Protein AF-A0A3L6L3E7-F1 (afdb_monomer_lite)

Organism: NCBI:txid630700

Radius of gyration: 14.94 Å; chains: 1; bounding box: 39×37×35 Å

Structure (mmCIF, N/CA/C/O backbone):
data_AF-A0A3L6L3E7-F1
#
_entry.id   AF-A0A3L6L3E7-F1
#
loop_
_atom_site.group_PDB
_atom_site.id
_atom_site.type_symbol
_atom_site.label_atom_id
_atom_site.label_alt_id
_atom_site.label_comp_id
_atom_site.label_asym_id
_atom_site.label_entity_id
_atom_site.label_seq_id
_atom_site.pdbx_PDB_ins_code
_atom_site.Cartn_x
_atom_site.Cartn_y
_atom_site.Cartn_z
_atom_site.occupancy
_atom_site.B_iso_or_equiv
_atom_site.auth_seq_id
_atom_site.auth_comp_id
_atom_site.auth_asym_id
_atom_site.auth_atom_id
_atom_site.pdbx_PDB_model_num
ATOM 1 N N . MET A 1 1 ? -4.351 13.666 -6.876 1.00 37.97 1 MET A N 1
ATOM 2 C CA . MET A 1 1 ? -5.778 13.417 -6.545 1.00 37.97 1 MET A CA 1
ATOM 3 C C . MET A 1 1 ? -5.888 12.013 -5.968 1.00 37.97 1 MET A C 1
ATOM 5 O O . MET A 1 1 ? -5.379 11.106 -6.608 1.00 37.97 1 MET A O 1
ATOM 9 N N . ALA A 1 2 ? -6.489 11.826 -4.787 1.00 40.88 2 ALA A N 1
ATOM 10 C CA . ALA A 1 2 ? -6.753 10.484 -4.263 1.00 40.88 2 ALA A CA 1
ATOM 11 C C . ALA A 1 2 ? -7.917 9.878 -5.060 1.00 40.88 2 ALA A C 1
ATOM 13 O O . ALA A 1 2 ? -9.040 10.377 -4.989 1.00 40.88 2 ALA A O 1
ATOM 14 N N . GLN A 1 3 ? -7.656 8.841 -5.855 1.00 52.56 3 GLN A N 1
ATOM 15 C CA . GLN A 1 3 ? -8.721 8.063 -6.488 1.00 52.56 3 GLN A CA 1
ATOM 16 C C . GLN A 1 3 ? -9.225 7.031 -5.477 1.00 52.56 3 GLN A C 1
ATOM 18 O O . GLN A 1 3 ? -8.874 5.857 -5.521 1.00 52.56 3 GLN A O 1
ATOM 23 N N . GLY A 1 4 ? -10.013 7.501 -4.512 1.00 45.66 4 GLY A N 1
ATOM 24 C CA . GLY A 1 4 ? -10.898 6.643 -3.738 1.00 45.66 4 GLY A CA 1
ATOM 25 C C . GLY A 1 4 ? -12.213 6.543 -4.482 1.00 45.66 4 GLY A C 1
ATOM 26 O O . GLY A 1 4 ? -13.027 7.461 -4.440 1.00 45.66 4 GLY A O 1
ATOM 27 N N . GLY A 1 5 ? -12.394 5.466 -5.227 1.00 52.28 5 GLY A N 1
ATOM 28 C CA . GLY A 1 5 ? -13.594 5.240 -6.011 1.00 52.28 5 GLY A CA 1
ATOM 29 C C . GLY A 1 5 ? -13.873 3.756 -6.055 1.00 52.28 5 GLY A C 1
ATOM 30 O O . GLY A 1 5 ? -12.945 2.952 -6.050 1.00 52.28 5 GLY A O 1
ATOM 31 N N . VAL A 1 6 ? -15.150 3.390 -6.062 1.00 57.38 6 VAL A N 1
ATOM 32 C CA . VAL A 1 6 ? -15.583 2.017 -6.319 1.00 57.38 6 VAL A CA 1
ATOM 33 C C . VAL A 1 6 ? -15.038 1.627 -7.692 1.00 57.38 6 VAL A C 1
ATOM 35 O O . VAL A 1 6 ? -15.587 2.019 -8.716 1.00 57.38 6 VAL A O 1
ATOM 38 N N . VAL A 1 7 ? -13.910 0.921 -7.712 1.00 74.44 7 VAL A N 1
ATOM 39 C CA . VAL A 1 7 ? -13.339 0.388 -8.945 1.00 74.44 7 VAL A CA 1
ATOM 40 C C . VAL A 1 7 ? -14.248 -0.744 -9.400 1.00 74.44 7 VAL A C 1
ATOM 42 O O . VAL A 1 7 ? -14.534 -1.668 -8.632 1.00 74.44 7 VAL A O 1
ATOM 45 N N . GLU A 1 8 ? -14.731 -0.671 -10.637 1.00 81.00 8 GLU A N 1
ATOM 46 C CA . GLU A 1 8 ? -15.452 -1.782 -11.245 1.00 81.00 8 GLU A CA 1
ATOM 47 C C . GLU A 1 8 ? -14.457 -2.905 -11.542 1.00 81.00 8 GLU A C 1
ATOM 49 O O . GLU A 1 8 ? -13.632 -2.821 -12.449 1.00 81.00 8 GLU A O 1
ATOM 54 N N . ILE A 1 9 ? -14.508 -3.951 -10.721 1.00 84.69 9 ILE A N 1
ATOM 55 C CA . ILE A 1 9 ? -13.669 -5.136 -10.880 1.00 84.69 9 ILE A CA 1
ATOM 56 C C . ILE A 1 9 ? -14.446 -6.134 -11.740 1.00 84.69 9 ILE A C 1
ATOM 58 O O . ILE A 1 9 ? -15.559 -6.506 -11.346 1.00 84.69 9 ILE A O 1
ATOM 62 N N . PRO A 1 10 ? -13.887 -6.599 -12.873 1.00 87.75 10 PRO A N 1
ATOM 63 C CA . PRO A 1 10 ? -14.527 -7.626 -13.681 1.00 87.75 10 PRO A CA 1
ATOM 64 C C . PRO A 1 10 ?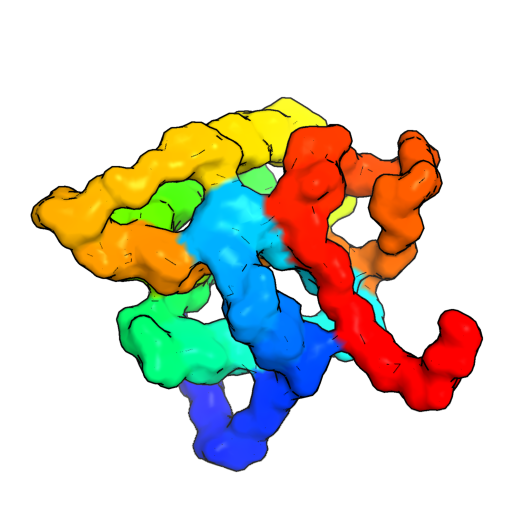 -14.851 -8.870 -12.832 1.00 87.75 10 PRO A C 1
ATOM 66 O O . PRO A 1 10 ? -14.010 -9.288 -12.026 1.00 87.75 10 PRO A O 1
ATOM 69 N N . PRO A 1 11 ? -16.041 -9.483 -12.974 1.00 84.12 11 PRO A N 1
ATOM 70 C CA . PRO A 1 11 ? -16.437 -10.631 -12.153 1.00 84.12 11 PRO A CA 1
ATOM 71 C C . PRO A 1 11 ? -15.464 -11.818 -12.237 1.00 84.12 11 PRO A C 1
ATOM 73 O O . PRO A 1 11 ? -15.267 -12.537 -11.258 1.00 84.12 11 PRO A O 1
ATOM 76 N N . ASP A 1 12 ? -14.838 -11.998 -13.396 1.00 90.50 12 ASP A N 1
ATOM 77 C CA . ASP A 1 12 ? -13.886 -13.053 -13.741 1.00 90.50 12 ASP A CA 1
ATOM 78 C C . ASP A 1 12 ? -12.417 -12.675 -13.483 1.00 90.50 12 ASP A C 1
ATOM 80 O O . ASP A 1 12 ? -11.524 -13.496 -13.690 1.00 90.50 12 ASP A O 1
ATOM 84 N N . PHE A 1 13 ? -12.143 -11.463 -12.990 1.00 92.38 13 PHE A N 1
ATOM 85 C CA . PHE A 1 13 ? -10.782 -11.023 -12.699 1.00 92.38 13 PHE A CA 1
ATOM 86 C C . PHE A 1 13 ? -10.140 -11.892 -11.611 1.00 92.38 13 PHE A C 1
ATOM 88 O O . PHE A 1 13 ? -10.672 -12.010 -10.506 1.00 92.38 13 PHE A O 1
ATOM 95 N N . VAL A 1 14 ? -8.969 -12.464 -11.876 1.00 93.88 14 VAL A N 1
ATOM 96 C CA . VAL A 1 14 ? -8.207 -13.247 -10.893 1.00 93.88 14 VAL A CA 1
ATOM 97 C C . VAL A 1 14 ? -7.052 -12.389 -10.367 1.00 93.88 14 VAL A C 1
ATOM 99 O O . VAL A 1 14 ? -6.230 -11.952 -11.174 1.00 93.88 14 VAL A O 1
ATOM 102 N N . PRO A 1 15 ? -6.962 -12.130 -9.046 1.00 94.25 15 PRO A N 1
ATOM 103 C CA . PRO A 1 15 ? -5.846 -11.382 -8.482 1.00 94.25 15 PRO A CA 1
ATOM 104 C C . PRO A 1 15 ? -4.504 -12.065 -8.741 1.00 94.25 15 PRO A C 1
ATOM 106 O O . PRO A 1 15 ? -4.405 -13.291 -8.774 1.00 94.25 15 PRO A O 1
ATOM 109 N N . LEU A 1 16 ? -3.451 -11.261 -8.852 1.00 95.50 16 LEU A N 1
ATOM 110 C CA . LEU A 1 16 ? -2.083 -11.750 -8.960 1.00 95.50 16 LEU A CA 1
ATOM 111 C C . LEU A 1 16 ? -1.712 -12.569 -7.710 1.00 95.50 16 LEU A C 1
ATOM 113 O O . LEU A 1 16 ? -1.784 -12.072 -6.585 1.00 95.50 16 LEU A O 1
ATOM 117 N N . GLU A 1 17 ? -1.261 -13.809 -7.910 1.00 95.44 17 GLU A N 1
ATOM 118 C CA . GLU A 1 17 ? -0.978 -14.764 -6.824 1.00 95.44 17 GLU A CA 1
ATOM 119 C C . GLU A 1 17 ? 0.026 -14.214 -5.799 1.00 95.44 17 GLU A C 1
ATOM 121 O O . GLU A 1 17 ? -0.161 -14.324 -4.585 1.00 95.44 17 GLU A O 1
ATOM 126 N N . HIS A 1 18 ? 1.092 -13.570 -6.280 1.00 94.88 18 HIS A N 1
ATOM 127 C CA . HIS A 1 18 ? 2.098 -12.985 -5.404 1.00 94.88 18 HIS A CA 1
ATOM 128 C C . HIS A 1 18 ? 1.512 -11.849 -4.559 1.00 94.88 18 HIS A C 1
ATOM 130 O O . HIS A 1 18 ? 1.797 -11.793 -3.367 1.00 94.88 18 HIS A O 1
ATOM 136 N N . VAL A 1 19 ? 0.626 -11.016 -5.115 1.00 96.75 19 VAL A N 1
ATOM 137 C CA . VAL A 1 19 ? -0.072 -9.962 -4.362 1.00 96.75 19 VAL A CA 1
ATOM 138 C C . VAL A 1 19 ? -0.939 -10.578 -3.263 1.00 96.75 19 VAL A C 1
ATOM 140 O O . VAL A 1 19 ? -0.845 -10.155 -2.112 1.00 96.75 19 VAL A O 1
ATOM 143 N N . GLN A 1 20 ? -1.709 -11.629 -3.569 1.00 95.50 20 GLN A N 1
ATOM 144 C CA . GLN A 1 20 ? -2.513 -12.345 -2.568 1.00 95.50 20 GLN A CA 1
ATOM 145 C C . GLN A 1 20 ? -1.650 -12.902 -1.431 1.00 95.50 20 GLN A C 1
ATOM 147 O O . GLN A 1 20 ? -1.962 -12.712 -0.253 1.00 95.50 20 GLN A O 1
ATOM 152 N N . ARG A 1 21 ? -0.533 -13.553 -1.773 1.00 94.94 21 ARG A N 1
ATOM 153 C CA . ARG A 1 21 ? 0.426 -14.077 -0.794 1.00 94.94 21 ARG A CA 1
ATOM 154 C C . ARG A 1 21 ? 0.999 -12.963 0.081 1.00 94.94 21 ARG A C 1
ATOM 156 O O . ARG A 1 21 ? 1.097 -13.138 1.292 1.00 94.94 21 ARG A O 1
ATOM 163 N N . GLY A 1 22 ? 1.357 -11.829 -0.520 1.00 94.94 22 GLY A N 1
ATOM 164 C CA . GLY A 1 22 ? 1.834 -10.651 0.199 1.00 94.94 22 GLY A CA 1
ATOM 165 C C . GLY A 1 22 ? 0.815 -10.152 1.218 1.00 94.94 22 GLY A C 1
ATOM 166 O O . GLY A 1 22 ? 1.128 -10.041 2.398 1.00 94.94 22 GLY A O 1
ATOM 167 N N . MET A 1 23 ? -0.431 -9.938 0.790 1.00 95.69 23 MET A N 1
ATOM 168 C CA . MET A 1 23 ? -1.488 -9.420 1.667 1.00 95.69 23 MET A CA 1
ATOM 169 C C . MET A 1 23 ? -1.836 -10.378 2.813 1.00 95.69 23 MET A C 1
ATOM 171 O O . MET A 1 23 ? -2.103 -9.924 3.925 1.00 95.69 23 MET A O 1
ATOM 175 N N . LYS A 1 24 ? -1.783 -11.694 2.567 1.00 94.06 24 LYS A N 1
ATOM 176 C CA . LYS A 1 24 ? -2.021 -12.729 3.585 1.00 94.06 24 LYS A CA 1
ATOM 177 C C . LYS A 1 24 ? -0.946 -12.755 4.677 1.00 94.06 24 LYS A C 1
ATOM 179 O O . LYS A 1 24 ? -1.258 -13.078 5.818 1.00 94.06 24 LYS A O 1
ATOM 184 N N . ASN A 1 25 ? 0.301 -12.448 4.323 1.00 92.62 25 ASN A N 1
ATOM 185 C CA . ASN A 1 25 ? 1.442 -12.511 5.240 1.00 92.62 25 ASN A CA 1
ATOM 186 C C . ASN A 1 25 ? 1.753 -11.171 5.923 1.00 92.62 25 ASN A C 1
ATOM 188 O O . ASN A 1 25 ? 2.514 -11.153 6.887 1.00 92.62 25 ASN A O 1
ATOM 192 N N . ALA A 1 26 ? 1.199 -10.064 5.429 1.00 93.44 26 ALA A N 1
ATOM 193 C CA . ALA A 1 26 ? 1.373 -8.745 6.022 1.00 93.44 26 ALA A CA 1
ATOM 194 C C . ALA A 1 26 ? 0.389 -8.494 7.169 1.00 93.44 26 ALA A C 1
ATOM 196 O O . ALA A 1 26 ? -0.773 -8.905 7.108 1.00 93.44 26 ALA A O 1
ATOM 197 N N . ASP A 1 27 ? 0.845 -7.746 8.172 1.00 92.19 27 ASP A N 1
ATOM 198 C CA . ASP A 1 27 ? 0.012 -7.150 9.213 1.00 92.19 27 ASP A CA 1
ATOM 199 C C . ASP A 1 27 ? -0.074 -5.618 9.046 1.00 92.19 27 ASP A C 1
ATOM 201 O O . ASP A 1 27 ? 0.467 -5.045 8.099 1.00 92.19 27 ASP A O 1
ATOM 205 N N . CYS A 1 28 ? -0.771 -4.931 9.954 1.00 91.88 28 CYS A N 1
ATOM 206 C CA . CYS A 1 28 ? -0.963 -3.479 9.879 1.00 91.88 28 CYS A CA 1
ATOM 207 C C . CYS A 1 28 ? 0.303 -2.638 10.123 1.00 91.88 28 CYS A C 1
ATOM 209 O O . CYS A 1 28 ? 0.295 -1.433 9.881 1.00 91.88 28 CYS A O 1
ATOM 211 N N . ARG A 1 29 ? 1.389 -3.244 10.603 1.00 92.94 29 ARG A N 1
ATOM 212 C CA . ARG A 1 29 ? 2.685 -2.601 10.852 1.00 92.94 29 ARG A CA 1
ATOM 213 C C . ARG A 1 29 ? 3.767 -3.063 9.891 1.00 92.94 29 ARG A C 1
ATOM 215 O O . ARG A 1 29 ? 4.850 -2.491 9.931 1.00 92.94 29 ARG A O 1
ATOM 222 N N . THR A 1 30 ? 3.495 -4.063 9.060 1.00 93.50 30 THR A N 1
ATOM 223 C CA . THR A 1 30 ? 4.405 -4.584 8.042 1.00 93.50 30 THR A CA 1
ATOM 224 C C . THR A 1 30 ? 3.998 -4.046 6.673 1.00 93.50 30 THR A C 1
ATOM 226 O O . THR A 1 30 ? 3.067 -4.582 6.064 1.00 93.50 30 THR A O 1
ATOM 229 N N . PRO A 1 31 ? 4.665 -3.000 6.146 1.00 95.44 31 PRO A N 1
ATOM 230 C CA . PRO A 1 31 ? 4.399 -2.566 4.788 1.00 95.44 31 PRO A CA 1
ATOM 231 C C . PRO A 1 31 ? 4.747 -3.666 3.782 1.00 95.44 31 PRO A C 1
ATOM 233 O O . PRO A 1 31 ? 5.590 -4.534 4.023 1.00 95.44 31 PRO A O 1
ATOM 236 N N . VAL A 1 32 ? 4.110 -3.614 2.622 1.00 96.56 32 VAL A N 1
ATOM 237 C CA . VAL A 1 32 ? 4.374 -4.543 1.524 1.00 96.56 32 VAL A CA 1
ATOM 238 C C . VAL A 1 32 ? 5.008 -3.794 0.373 1.00 96.56 32 VAL A C 1
ATOM 240 O O . VAL A 1 32 ? 4.494 -2.766 -0.049 1.00 96.56 32 VAL A O 1
ATOM 243 N N . ILE A 1 33 ? 6.116 -4.316 -0.142 1.00 95.31 33 ILE A N 1
ATOM 244 C CA . ILE A 1 33 ? 6.791 -3.792 -1.325 1.00 95.31 33 ILE A CA 1
ATOM 245 C C . ILE A 1 33 ? 6.469 -4.718 -2.498 1.00 95.31 33 ILE A C 1
ATOM 247 O O . ILE A 1 33 ? 6.790 -5.909 -2.478 1.00 95.31 33 ILE A O 1
ATOM 251 N N . LEU A 1 34 ? 5.817 -4.150 -3.506 1.00 95.31 34 LEU A N 1
ATOM 252 C CA . LEU A 1 34 ? 5.496 -4.769 -4.786 1.00 95.31 34 LEU A CA 1
ATOM 253 C C . LEU A 1 34 ? 6.331 -4.130 -5.897 1.00 95.31 34 LEU A C 1
ATOM 255 O O . LEU A 1 34 ? 6.856 -3.022 -5.753 1.00 95.31 34 LEU A O 1
ATOM 259 N N . PHE A 1 35 ? 6.430 -4.840 -7.015 1.00 93.06 35 PHE A N 1
ATOM 260 C CA . PHE A 1 35 ? 7.256 -4.448 -8.148 1.00 93.06 35 PHE A CA 1
ATOM 261 C C . PHE A 1 35 ? 6.401 -4.410 -9.412 1.00 93.06 35 PHE A C 1
ATOM 263 O O . PHE A 1 35 ? 5.816 -5.421 -9.788 1.00 93.06 35 PHE A O 1
ATOM 270 N N . GLY A 1 36 ? 6.331 -3.256 -10.073 1.00 90.69 36 GLY A N 1
ATOM 271 C CA . GLY A 1 36 ? 5.521 -3.055 -11.276 1.00 90.69 36 GLY A CA 1
ATOM 272 C C . GLY A 1 36 ? 5.933 -3.971 -12.430 1.00 90.69 36 GLY A C 1
ATOM 273 O O . GLY A 1 36 ? 5.079 -4.398 -13.203 1.00 90.69 36 GLY A O 1
ATOM 274 N N . GLU A 1 37 ? 7.213 -4.354 -12.507 1.00 91.75 37 GLU A N 1
ATOM 275 C CA . GLU A 1 37 ? 7.701 -5.369 -13.454 1.00 91.75 37 GLU A CA 1
ATOM 276 C C . GLU A 1 37 ? 7.049 -6.759 -13.288 1.00 91.75 37 GLU A C 1
ATOM 278 O O . GLU A 1 37 ? 7.011 -7.533 -14.245 1.00 91.75 37 GLU A O 1
ATOM 283 N N . ASP A 1 38 ? 6.492 -7.068 -12.110 1.00 91.81 38 ASP A N 1
ATOM 284 C CA . ASP A 1 38 ? 5.787 -8.324 -11.823 1.00 91.81 38 ASP A CA 1
ATOM 285 C C . ASP A 1 38 ? 4.273 -8.251 -12.143 1.00 91.81 38 ASP A C 1
ATOM 287 O O . ASP A 1 38 ? 3.577 -9.273 -12.082 1.00 91.81 38 ASP A O 1
ATOM 291 N N . GLY A 1 39 ? 3.777 -7.071 -12.540 1.00 92.19 39 GLY A N 1
ATOM 292 C CA . GLY A 1 39 ? 2.389 -6.778 -12.910 1.00 92.19 39 GLY A CA 1
ATOM 293 C C . GLY A 1 39 ? 1.793 -5.607 -12.121 1.00 92.19 39 GLY A C 1
ATOM 294 O O . GLY A 1 39 ? 2.221 -5.323 -11.005 1.00 92.19 39 GLY A O 1
ATOM 295 N N . ASP A 1 40 ? 0.777 -4.939 -12.682 1.00 92.31 40 ASP A N 1
ATOM 296 C CA . ASP A 1 40 ? 0.040 -3.878 -11.978 1.00 92.31 40 ASP A CA 1
ATOM 297 C C . ASP A 1 40 ? -0.778 -4.474 -10.812 1.00 92.31 40 ASP A C 1
ATOM 299 O O . ASP A 1 40 ? -1.694 -5.279 -11.042 1.00 92.31 40 ASP A O 1
ATOM 303 N N . PRO A 1 41 ? -0.480 -4.106 -9.550 1.00 94.50 41 PRO A N 1
ATOM 304 C CA . PRO A 1 41 ? -1.147 -4.692 -8.402 1.00 94.50 41 PRO A CA 1
ATOM 305 C C . PRO A 1 41 ? -2.516 -4.072 -8.105 1.00 94.50 41 PRO A C 1
ATOM 307 O O . PRO A 1 41 ? -3.249 -4.645 -7.298 1.00 94.50 41 PRO A O 1
ATOM 310 N N . TYR A 1 42 ? -2.890 -2.935 -8.704 1.00 94.44 42 TYR A N 1
ATOM 311 C CA . TYR A 1 42 ? -4.017 -2.125 -8.231 1.00 94.44 42 TYR A CA 1
ATOM 312 C C . TYR A 1 42 ? -5.350 -2.886 -8.217 1.00 94.44 42 TYR A C 1
ATOM 314 O O . TYR A 1 42 ? -5.974 -3.011 -7.164 1.00 94.44 42 TYR A O 1
ATOM 322 N N . LEU A 1 43 ? -5.751 -3.491 -9.342 1.00 93.75 43 LEU A N 1
ATOM 323 C CA . LEU A 1 43 ? -6.996 -4.271 -9.414 1.00 93.75 43 LEU A CA 1
ATOM 324 C C . LEU A 1 43 ? -6.986 -5.490 -8.479 1.00 93.75 43 LEU A C 1
ATOM 326 O O . LEU A 1 43 ? -8.014 -5.833 -7.892 1.00 93.75 43 LEU A O 1
ATOM 330 N N . SER A 1 44 ? -5.819 -6.118 -8.297 1.00 95.75 44 SER A N 1
ATOM 331 C CA . SER A 1 44 ? -5.645 -7.223 -7.345 1.00 95.75 44 SER A CA 1
ATOM 332 C C . SER A 1 44 ? -5.889 -6.755 -5.917 1.00 95.75 44 SER A C 1
ATOM 334 O O . SER A 1 44 ? -6.666 -7.378 -5.198 1.00 95.75 44 SER A O 1
ATOM 336 N N . LEU A 1 45 ? -5.285 -5.634 -5.525 1.00 96.44 45 LEU A N 1
ATOM 337 C CA . LEU A 1 45 ? -5.462 -5.039 -4.204 1.00 96.44 45 LEU A CA 1
ATOM 338 C C . LEU A 1 45 ? -6.916 -4.627 -3.972 1.00 96.44 45 LEU A C 1
ATOM 340 O O . LEU A 1 45 ? -7.465 -4.966 -2.930 1.00 96.44 45 LEU A O 1
ATOM 344 N N . CYS A 1 46 ? -7.571 -3.981 -4.941 1.00 95.31 46 CYS A N 1
ATOM 345 C CA . CYS A 1 46 ? -8.984 -3.615 -4.827 1.00 95.31 46 CYS A CA 1
ATOM 346 C C . CYS A 1 46 ? -9.887 -4.840 -4.639 1.00 95.31 46 CYS A C 1
ATOM 348 O O . CYS A 1 46 ? -10.817 -4.794 -3.834 1.00 95.31 46 CYS A O 1
ATOM 350 N N . LYS A 1 47 ? -9.614 -5.945 -5.349 1.00 94.00 47 LYS A N 1
ATOM 351 C CA . LYS A 1 47 ? -10.394 -7.182 -5.205 1.00 94.00 47 LYS A CA 1
ATOM 352 C C . LYS A 1 47 ? -10.225 -7.782 -3.813 1.00 94.00 47 LYS A C 1
ATOM 354 O O . LYS A 1 47 ? -11.223 -8.062 -3.159 1.00 94.00 47 LYS A O 1
ATOM 359 N N . ILE A 1 48 ? -8.982 -7.922 -3.353 1.00 95.12 48 ILE A N 1
ATOM 360 C CA . ILE A 1 48 ? -8.680 -8.533 -2.052 1.00 95.12 48 ILE A CA 1
ATOM 361 C C . ILE A 1 48 ? -9.194 -7.649 -0.905 1.00 95.12 48 ILE A C 1
ATOM 363 O O . ILE A 1 48 ? -9.823 -8.154 0.018 1.00 95.12 48 ILE A O 1
ATOM 367 N N . ALA A 1 49 ? -8.990 -6.330 -0.972 1.00 94.50 49 ALA A N 1
ATOM 368 C CA . ALA A 1 49 ? -9.475 -5.399 0.047 1.00 94.50 49 ALA A CA 1
ATOM 369 C C . ALA A 1 49 ? -11.003 -5.466 0.187 1.00 94.50 49 ALA A C 1
ATOM 371 O O . ALA A 1 49 ? -11.524 -5.490 1.301 1.00 94.50 49 ALA A O 1
ATOM 372 N N . ARG A 1 50 ? -11.733 -5.586 -0.930 1.00 92.44 50 ARG A N 1
ATOM 373 C CA . ARG A 1 50 ? -13.194 -5.727 -0.916 1.00 92.44 50 ARG A CA 1
ATOM 374 C C . ARG A 1 50 ? -13.658 -7.012 -0.227 1.00 92.44 50 ARG A C 1
ATOM 376 O O . ARG A 1 50 ? -14.695 -6.996 0.429 1.00 92.44 50 ARG A O 1
ATOM 383 N N . GLU A 1 51 ? -12.906 -8.105 -0.340 1.00 91.38 51 GLU A N 1
ATOM 384 C CA . GLU A 1 51 ? -13.194 -9.362 0.372 1.00 91.38 51 GLU A CA 1
ATOM 385 C C . GLU A 1 51 ? -13.061 -9.208 1.900 1.00 91.38 51 GLU A C 1
ATOM 387 O O . GLU A 1 51 ? -13.687 -9.959 2.647 1.00 91.38 51 GLU A O 1
ATOM 392 N N . THR A 1 52 ? -12.311 -8.203 2.370 1.00 89.06 52 THR A N 1
ATOM 393 C CA . THR A 1 52 ? -12.172 -7.837 3.790 1.00 89.06 52 THR A CA 1
ATOM 394 C C . THR A 1 52 ? -12.949 -6.573 4.179 1.00 89.06 52 THR A C 1
ATOM 396 O O . THR A 1 52 ? -12.676 -5.990 5.230 1.00 89.06 52 THR A O 1
ATOM 399 N N . ASP A 1 53 ? -13.906 -6.144 3.348 1.00 90.69 53 ASP A N 1
ATOM 400 C CA . ASP A 1 53 ? -14.714 -4.924 3.526 1.00 90.69 53 ASP A CA 1
ATOM 401 C C . ASP A 1 53 ? -13.881 -3.623 3.621 1.00 90.69 53 ASP A C 1
ATOM 403 O O . ASP A 1 53 ? -14.271 -2.656 4.277 1.00 90.69 53 ASP A O 1
ATOM 407 N N . SER A 1 54 ? -12.680 -3.606 3.041 1.00 92.56 54 SER A N 1
ATOM 408 C CA . SER A 1 54 ? -11.737 -2.477 3.034 1.00 92.56 54 SER A CA 1
ATOM 409 C C . SER A 1 54 ? -11.705 -1.786 1.666 1.00 92.56 54 SER A C 1
ATOM 411 O O . SER A 1 54 ? -11.969 -2.404 0.631 1.00 92.56 54 SER A O 1
ATOM 413 N N . ALA A 1 55 ? -11.326 -0.508 1.643 1.00 93.38 55 ALA A N 1
ATOM 414 C CA . ALA A 1 55 ? -11.031 0.237 0.417 1.00 93.38 55 ALA A CA 1
ATOM 415 C C . ALA A 1 55 ? -9.519 0.332 0.147 1.00 93.38 55 ALA A C 1
ATOM 417 O O . ALA A 1 55 ? -8.709 0.094 1.039 1.00 93.38 55 ALA A O 1
ATOM 418 N N . VAL A 1 56 ? -9.132 0.712 -1.078 1.00 95.25 56 VAL A N 1
ATOM 419 C CA . VAL A 1 56 ? -7.735 1.015 -1.442 1.00 95.25 56 VAL A CA 1
ATOM 420 C C . VAL A 1 56 ? -7.626 2.476 -1.862 1.00 95.25 56 VAL A C 1
ATOM 422 O O . VAL A 1 56 ? -8.217 2.886 -2.860 1.00 95.25 56 VAL A O 1
ATOM 425 N N . TRP A 1 57 ? -6.83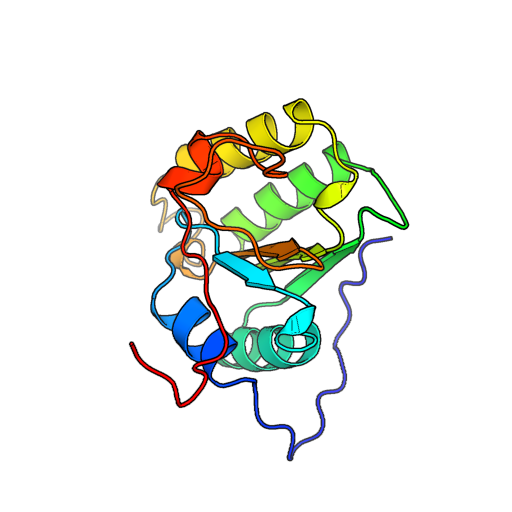4 3.249 -1.126 1.00 94.81 57 TRP A N 1
ATOM 426 C CA . TRP A 1 57 ? -6.487 4.625 -1.457 1.00 94.81 57 TRP A CA 1
ATOM 427 C C . TRP A 1 57 ? -5.228 4.648 -2.321 1.00 94.81 57 TRP A C 1
ATOM 429 O O . TRP A 1 57 ? -4.158 4.231 -1.879 1.00 94.81 57 TRP A O 1
ATOM 439 N N . TYR A 1 58 ? -5.370 5.117 -3.559 1.00 92.62 58 TYR A N 1
ATOM 440 C CA . TYR A 1 58 ? -4.292 5.171 -4.544 1.00 92.62 58 TYR A CA 1
ATOM 441 C C . TYR A 1 58 ? -3.587 6.530 -4.535 1.00 92.62 58 TYR A C 1
ATOM 443 O O . TYR A 1 58 ? -4.226 7.572 -4.721 1.00 92.62 58 TYR A O 1
ATOM 451 N N . PHE A 1 59 ? -2.265 6.498 -4.392 1.00 91.62 59 PHE A N 1
ATOM 452 C CA . PHE A 1 59 ? -1.377 7.645 -4.522 1.00 91.62 59 PHE A CA 1
ATOM 453 C C . PHE A 1 59 ? -0.294 7.344 -5.543 1.00 91.62 59 PHE A C 1
ATOM 455 O O . PHE A 1 59 ? 0.351 6.302 -5.495 1.00 91.62 59 PHE A O 1
ATOM 462 N N . ASP A 1 60 ? -0.064 8.289 -6.444 1.00 89.88 60 ASP A N 1
ATOM 463 C CA . ASP A 1 60 ? 0.973 8.186 -7.458 1.00 89.88 60 ASP A CA 1
ATOM 464 C C . ASP A 1 60 ? 1.924 9.371 -7.353 1.00 89.88 60 ASP A C 1
ATOM 466 O O . ASP A 1 60 ? 1.585 10.504 -7.711 1.00 89.88 60 ASP A O 1
ATOM 470 N N . PHE A 1 61 ? 3.135 9.084 -6.887 1.00 87.62 61 PHE A N 1
ATOM 471 C CA . PHE A 1 61 ? 4.162 10.089 -6.664 1.00 87.62 61 PHE A CA 1
ATOM 472 C C . PHE A 1 61 ? 4.878 10.563 -7.934 1.00 87.62 61 PHE A C 1
ATOM 474 O O . PHE A 1 61 ? 5.597 11.562 -7.873 1.00 87.62 61 PHE A O 1
ATOM 481 N N . ALA A 1 62 ? 4.640 9.941 -9.093 1.00 84.75 62 ALA A N 1
ATOM 482 C CA . ALA A 1 62 ? 5.024 10.532 -10.373 1.00 84.75 62 ALA A CA 1
ATOM 483 C C . ALA A 1 62 ? 4.099 11.699 -10.756 1.00 84.75 62 ALA A C 1
ATOM 485 O O . ALA A 1 62 ? 4.536 12.637 -11.420 1.00 84.75 62 ALA A O 1
ATOM 486 N N . THR A 1 63 ? 2.831 11.666 -10.327 1.00 80.25 63 THR A N 1
ATOM 487 C CA . THR A 1 63 ? 1.828 12.684 -10.697 1.00 80.25 63 THR A CA 1
ATOM 488 C C . THR A 1 63 ? 1.592 13.738 -9.619 1.00 80.25 63 THR A C 1
ATOM 490 O O . THR A 1 63 ? 1.295 14.890 -9.929 1.00 80.25 63 THR A O 1
ATOM 493 N N . THR A 1 64 ? 1.666 13.372 -8.338 1.00 75.62 64 THR A N 1
ATOM 494 C CA . THR A 1 64 ? 1.397 14.278 -7.215 1.00 75.62 64 THR A CA 1
ATOM 495 C C . THR A 1 64 ? 2.263 13.891 -6.019 1.00 75.62 64 THR A C 1
ATOM 497 O O . THR A 1 64 ? 2.024 12.866 -5.390 1.00 75.62 64 THR A O 1
ATOM 500 N N . GLN A 1 65 ? 3.235 14.732 -5.661 1.00 72.44 65 GLN A N 1
ATOM 501 C CA . GLN A 1 65 ? 4.131 14.518 -4.512 1.00 72.44 65 GLN A CA 1
ATOM 502 C C . GLN A 1 65 ? 3.592 15.148 -3.216 1.00 72.44 65 GLN A C 1
ATOM 504 O O . GLN A 1 65 ? 4.327 15.781 -2.462 1.00 72.44 65 GLN A O 1
ATOM 509 N N . ASP A 1 66 ? 2.291 15.007 -2.963 1.00 83.19 66 ASP A N 1
ATOM 510 C CA . ASP A 1 66 ? 1.660 15.542 -1.754 1.00 83.19 66 ASP A CA 1
ATOM 511 C C . ASP A 1 66 ? 1.787 14.541 -0.595 1.00 83.19 66 ASP A C 1
ATOM 513 O O . ASP A 1 66 ? 0.957 13.647 -0.387 1.00 83.19 66 ASP A O 1
ATOM 517 N N . VAL A 1 67 ? 2.902 14.666 0.123 1.00 85.62 67 VAL A N 1
ATOM 518 C CA . VAL A 1 67 ? 3.260 13.791 1.244 1.00 85.62 67 VAL A CA 1
ATOM 519 C C . VAL A 1 67 ? 2.316 13.994 2.426 1.00 85.62 67 VAL A C 1
ATOM 521 O O . VAL A 1 67 ? 1.908 13.009 3.035 1.00 85.62 67 VAL A O 1
ATOM 524 N N . GLU A 1 68 ? 1.931 15.234 2.734 1.00 88.62 68 GLU A N 1
ATOM 525 C CA . GLU A 1 68 ? 1.027 15.538 3.852 1.00 88.62 68 GLU A CA 1
ATOM 526 C C . GLU A 1 68 ? -0.347 14.906 3.633 1.00 88.62 68 GLU A C 1
ATOM 528 O O . GLU A 1 68 ? -0.890 14.251 4.524 1.00 88.62 68 GLU A O 1
ATOM 533 N N . HIS A 1 69 ? -0.875 15.016 2.415 1.00 90.31 69 HIS A N 1
ATOM 534 C CA . HIS A 1 69 ? -2.126 14.372 2.050 1.00 90.31 69 HIS A CA 1
ATOM 535 C C . HIS A 1 69 ? -2.027 12.844 2.130 1.00 90.31 69 HIS A C 1
ATOM 537 O O . HIS A 1 69 ? -2.928 12.194 2.658 1.00 90.31 69 HIS A O 1
ATOM 543 N N . THR A 1 70 ? -0.910 12.264 1.682 1.00 91.06 70 THR A N 1
ATOM 544 C CA . THR A 1 70 ? -0.669 10.815 1.788 1.00 91.06 70 THR A CA 1
ATOM 545 C C . THR A 1 70 ? -0.619 10.362 3.250 1.00 91.06 70 THR A C 1
ATOM 547 O O . THR A 1 70 ? -1.271 9.385 3.611 1.00 91.06 70 THR A O 1
ATOM 550 N N . LEU A 1 71 ? 0.091 11.094 4.115 1.00 92.50 71 LEU A N 1
ATOM 551 C CA . LEU A 1 71 ? 0.146 10.833 5.558 1.00 92.50 71 LEU A CA 1
ATOM 552 C C . LEU A 1 71 ? -1.242 10.909 6.205 1.00 92.50 71 LEU A C 1
ATOM 554 O O . LEU A 1 71 ? -1.586 10.036 6.999 1.00 92.50 71 LEU A O 1
ATOM 558 N N . GLY A 1 72 ? -2.064 11.888 5.818 1.00 94.19 72 GLY A N 1
ATOM 559 C CA . GLY A 1 72 ? -3.447 11.993 6.286 1.00 94.19 72 GLY A CA 1
ATOM 560 C C . GLY A 1 72 ? -4.288 10.760 5.936 1.00 94.19 72 GLY A C 1
ATOM 561 O O . GLY A 1 72 ? -5.039 10.260 6.772 1.00 94.19 72 GLY A O 1
ATOM 562 N N . TYR A 1 73 ? -4.126 10.202 4.733 1.00 93.81 73 TYR A N 1
ATOM 563 C CA . TYR A 1 73 ? -4.833 8.977 4.340 1.00 93.81 73 TYR A CA 1
ATOM 564 C C . TYR A 1 73 ? -4.263 7.707 4.964 1.00 93.81 73 TYR A C 1
ATOM 566 O O . TYR A 1 73 ? -5.018 6.768 5.204 1.00 93.81 73 TYR A O 1
ATOM 574 N N . ILE A 1 74 ? -2.969 7.673 5.282 1.00 95.00 74 ILE A N 1
ATOM 575 C CA . ILE A 1 74 ? -2.396 6.599 6.101 1.00 95.00 74 ILE A CA 1
ATOM 576 C C . ILE A 1 74 ? -3.009 6.639 7.500 1.00 95.00 74 ILE A C 1
ATOM 578 O O . ILE A 1 74 ? -3.422 5.598 8.006 1.00 95.00 74 ILE A O 1
ATOM 582 N N . GLU A 1 75 ? -3.149 7.819 8.105 1.00 94.44 75 GLU A N 1
ATOM 583 C CA . GLU A 1 75 ? -3.812 7.959 9.401 1.00 94.44 75 GLU A CA 1
ATOM 584 C C . GLU A 1 75 ? -5.277 7.496 9.335 1.00 94.44 75 GLU A C 1
ATOM 586 O O . GLU A 1 75 ? -5.685 6.641 10.127 1.00 94.44 75 GLU A O 1
ATOM 591 N N . ILE A 1 76 ? -6.053 7.984 8.359 1.00 94.06 76 ILE A N 1
ATOM 592 C CA . ILE A 1 76 ? -7.451 7.572 8.143 1.00 94.06 76 ILE A CA 1
ATOM 593 C C . ILE A 1 76 ? -7.544 6.057 7.929 1.00 94.06 76 ILE A C 1
ATOM 595 O O . ILE A 1 76 ? -8.322 5.382 8.609 1.00 94.06 76 ILE A O 1
ATOM 599 N N . GLY A 1 77 ? -6.720 5.507 7.035 1.00 94.44 77 GLY A N 1
ATOM 600 C CA . GLY A 1 77 ? -6.686 4.080 6.740 1.00 94.44 77 GLY A CA 1
ATOM 601 C C . GLY A 1 77 ? -6.331 3.253 7.971 1.00 94.44 77 GLY A C 1
ATOM 602 O O . GLY A 1 77 ? -7.001 2.265 8.259 1.00 94.44 77 GLY A O 1
ATOM 603 N N . SER A 1 78 ? -5.350 3.686 8.765 1.00 94.81 78 SER A N 1
ATOM 604 C CA . SER A 1 78 ? -4.942 2.995 9.995 1.00 94.81 78 SER A CA 1
ATOM 605 C C . SER A 1 78 ? -6.028 2.981 11.076 1.00 94.81 78 SER A C 1
ATOM 607 O O . SER A 1 78 ? -6.027 2.124 11.963 1.00 94.81 78 SER A O 1
ATOM 609 N N . ASN A 1 79 ? -6.970 3.922 11.015 1.00 93.88 79 ASN A N 1
ATOM 610 C CA . ASN A 1 79 ? -8.094 4.010 11.939 1.00 93.88 79 ASN A CA 1
ATOM 611 C C . ASN A 1 79 ? -9.299 3.187 11.461 1.00 93.88 79 ASN A C 1
ATOM 613 O O . ASN A 1 79 ? -9.986 2.582 12.287 1.00 93.88 79 ASN A O 1
ATOM 617 N N . ASN A 1 80 ? -9.522 3.120 10.146 1.00 93.12 80 ASN A N 1
ATOM 618 C CA . ASN A 1 80 ? -10.697 2.476 9.551 1.00 93.12 80 ASN A CA 1
ATOM 619 C C . ASN A 1 80 ? -10.433 1.067 8.996 1.00 93.12 80 ASN A C 1
ATOM 621 O O . ASN A 1 80 ? -11.383 0.339 8.723 1.00 93.12 80 ASN A O 1
ATOM 625 N N . GLY A 1 81 ? -9.169 0.656 8.875 1.00 93.62 81 GLY A N 1
ATOM 626 C CA . GLY A 1 81 ? -8.781 -0.624 8.277 1.00 93.62 81 GLY A CA 1
ATOM 627 C C . GLY A 1 81 ? -8.704 -0.613 6.748 1.00 93.62 81 GLY A C 1
ATOM 628 O O . GLY A 1 81 ? -8.705 -1.683 6.141 1.00 93.62 81 GLY A O 1
ATOM 629 N N . ASP A 1 82 ? -8.642 0.566 6.126 1.00 95.38 82 ASP A N 1
ATOM 630 C CA . ASP A 1 82 ? -8.470 0.703 4.675 1.00 95.38 82 ASP A CA 1
ATOM 631 C C . ASP A 1 82 ? -7.007 0.578 4.269 1.00 95.38 82 ASP A C 1
ATOM 633 O O . ASP A 1 82 ? -6.101 0.655 5.090 1.00 95.38 82 ASP A O 1
ATOM 637 N N . TRP A 1 83 ? -6.753 0.345 2.994 1.00 96.75 83 TRP A N 1
ATOM 638 C CA . TRP A 1 83 ? -5.414 0.126 2.472 1.00 96.75 83 TRP A CA 1
ATOM 639 C C . TRP A 1 83 ? -4.917 1.377 1.768 1.00 96.75 83 TRP A C 1
ATOM 641 O O . TRP A 1 83 ? -5.698 2.129 1.188 1.00 96.75 83 TRP A O 1
ATOM 651 N N . VAL A 1 84 ? -3.607 1.592 1.785 1.00 96.50 84 VAL A N 1
ATOM 652 C CA . VAL A 1 84 ? -2.965 2.695 1.068 1.00 96.50 84 VAL A CA 1
ATOM 653 C C . VAL A 1 84 ? -1.938 2.113 0.111 1.00 96.50 84 VAL A C 1
ATOM 655 O O . VAL A 1 84 ? -1.015 1.426 0.542 1.00 96.50 84 VAL A O 1
ATOM 658 N N . LEU A 1 85 ? -2.105 2.386 -1.182 1.00 96.06 85 LEU A N 1
ATOM 659 C CA . LEU A 1 85 ? -1.162 2.038 -2.238 1.00 96.06 85 LEU A CA 1
ATOM 660 C C . LEU A 1 85 ? -0.433 3.297 -2.698 1.00 96.06 85 LEU A C 1
ATOM 662 O O . LEU A 1 85 ? -1.064 4.258 -3.132 1.00 96.06 85 LEU A O 1
ATOM 666 N N . ILE A 1 86 ? 0.894 3.261 -2.645 1.00 94.31 86 ILE A N 1
ATOM 667 C CA . ILE A 1 86 ? 1.770 4.326 -3.125 1.00 94.31 86 ILE A CA 1
ATOM 668 C C . ILE A 1 86 ? 2.572 3.789 -4.311 1.00 94.31 86 ILE A C 1
ATOM 670 O O . ILE A 1 86 ? 3.393 2.887 -4.151 1.00 94.31 86 ILE A O 1
ATOM 674 N N . MET A 1 87 ? 2.337 4.347 -5.493 1.00 92.25 87 MET A N 1
ATOM 675 C CA . MET A 1 87 ? 3.055 4.047 -6.731 1.00 92.25 87 MET A CA 1
ATOM 676 C C . MET A 1 87 ? 4.219 5.015 -6.945 1.00 92.25 87 MET A C 1
ATOM 678 O O . MET A 1 87 ? 4.235 6.130 -6.414 1.00 92.25 87 MET A O 1
ATOM 682 N N . ASN A 1 88 ? 5.164 4.609 -7.796 1.00 85.88 88 ASN A N 1
ATOM 683 C CA . ASN A 1 88 ? 6.256 5.453 -8.287 1.00 85.88 88 ASN A CA 1
ATOM 684 C C . ASN A 1 88 ? 7.132 6.025 -7.162 1.00 85.88 88 ASN A C 1
ATOM 686 O O . ASN A 1 88 ? 7.566 7.176 -7.180 1.00 85.88 88 ASN A O 1
ATOM 690 N N . CYS A 1 89 ? 7.439 5.174 -6.179 1.00 84.38 89 CYS A N 1
ATOM 691 C CA . CYS A 1 89 ? 8.231 5.532 -5.002 1.00 84.38 89 CYS A CA 1
ATOM 692 C C . CYS A 1 89 ? 9.683 5.952 -5.310 1.00 84.38 89 CYS A C 1
ATOM 694 O O . CYS A 1 89 ? 10.334 6.534 -4.448 1.00 84.38 89 CYS A O 1
ATOM 696 N N . GLY A 1 90 ? 10.197 5.681 -6.516 1.00 74.38 90 GLY A N 1
ATOM 697 C CA . GLY A 1 90 ? 11.589 5.956 -6.895 1.00 74.38 90 GLY A CA 1
ATOM 698 C C . GLY A 1 90 ? 11.977 7.439 -6.923 1.00 74.38 90 GLY A C 1
ATOM 699 O O . GLY A 1 90 ? 13.143 7.766 -6.731 1.00 74.38 90 GLY A O 1
ATOM 700 N N . GLY A 1 91 ? 11.012 8.339 -7.137 1.00 69.44 91 GLY A N 1
ATOM 701 C CA . GLY A 1 91 ? 11.254 9.783 -7.251 1.00 69.44 91 GLY A CA 1
ATOM 702 C C . GLY A 1 91 ? 11.087 10.576 -5.954 1.00 69.44 91 GLY A C 1
ATOM 703 O O . GLY A 1 91 ? 11.106 11.806 -5.995 1.00 69.44 91 GLY A O 1
ATOM 704 N N . VAL A 1 92 ? 10.863 9.911 -4.817 1.00 77.69 92 VAL A N 1
ATOM 705 C CA . VAL A 1 92 ? 10.444 10.577 -3.576 1.00 77.69 92 VAL A CA 1
ATOM 706 C C . VAL A 1 92 ? 11.584 10.712 -2.583 1.00 77.69 92 VAL A C 1
ATOM 708 O O . VAL A 1 92 ? 12.373 9.797 -2.361 1.00 77.69 92 VAL A O 1
ATOM 711 N N . GLY A 1 93 ? 11.668 11.894 -1.971 1.00 78.94 93 GLY A N 1
ATOM 712 C CA . GLY A 1 93 ? 12.692 12.200 -0.984 1.00 78.94 93 GLY A CA 1
ATOM 713 C C . GLY A 1 93 ? 12.619 11.278 0.235 1.00 78.94 93 GLY A C 1
ATOM 714 O O . GLY A 1 93 ? 11.546 10.995 0.767 1.00 78.94 93 GLY A O 1
ATOM 715 N N . GLN A 1 94 ? 13.788 10.884 0.740 1.00 83.19 94 GLN A N 1
ATOM 716 C CA . GLN A 1 94 ? 13.935 10.002 1.906 1.00 83.19 94 GLN A CA 1
ATOM 717 C C . GLN A 1 94 ? 13.179 10.490 3.152 1.00 83.19 94 GLN A C 1
ATOM 719 O O . GLN A 1 94 ? 12.752 9.673 3.965 1.00 83.19 94 GLN A O 1
ATOM 724 N N . GLN A 1 95 ? 13.000 11.806 3.315 1.00 85.38 95 GLN A N 1
ATOM 725 C CA . GLN A 1 95 ? 12.281 12.369 4.460 1.00 85.38 95 GLN A CA 1
ATOM 726 C C . GLN A 1 95 ? 10.808 11.937 4.489 1.00 85.38 95 GLN A C 1
ATOM 728 O O . GLN A 1 95 ? 10.340 11.487 5.528 1.00 85.38 95 GLN A O 1
ATOM 733 N N . ALA A 1 96 ? 10.119 11.957 3.346 1.00 86.12 96 ALA A N 1
ATOM 734 C CA . ALA A 1 96 ? 8.718 11.548 3.261 1.00 86.12 96 ALA A CA 1
ATOM 735 C C . ALA A 1 96 ? 8.523 10.095 3.714 1.00 86.12 96 ALA A C 1
ATOM 737 O O . ALA A 1 96 ? 7.643 9.777 4.512 1.00 86.12 96 ALA A O 1
ATOM 738 N N . PHE A 1 97 ? 9.406 9.205 3.259 1.00 89.19 97 PHE A N 1
ATOM 739 C CA . PHE A 1 97 ? 9.368 7.806 3.662 1.00 89.19 97 PHE A CA 1
ATOM 740 C C . PHE A 1 97 ? 9.727 7.592 5.131 1.00 89.19 97 PHE A C 1
ATOM 742 O O . PHE A 1 97 ? 9.219 6.650 5.731 1.00 89.19 97 PHE A O 1
ATOM 749 N N . ARG A 1 98 ? 10.567 8.440 5.738 1.00 90.19 98 ARG A N 1
ATOM 750 C CA . ARG A 1 98 ? 10.835 8.376 7.184 1.00 90.19 98 ARG A CA 1
ATOM 751 C C . ARG A 1 98 ? 9.587 8.699 7.997 1.00 90.19 98 ARG A C 1
ATOM 753 O O . ARG A 1 98 ? 9.313 7.982 8.956 1.00 90.19 98 ARG A O 1
ATOM 760 N N . ASP A 1 99 ? 8.832 9.714 7.592 1.00 90.69 99 ASP A N 1
ATOM 761 C CA . ASP A 1 99 ? 7.607 10.119 8.286 1.00 90.69 99 ASP A CA 1
ATOM 762 C C . ASP A 1 99 ? 6.532 9.025 8.180 1.00 90.69 99 ASP A C 1
ATOM 764 O O . ASP A 1 99 ? 5.941 8.624 9.185 1.00 90.69 99 ASP A O 1
ATOM 768 N N . ILE A 1 100 ? 6.375 8.439 6.986 1.00 91.81 100 ILE A N 1
ATOM 769 C CA . ILE A 1 100 ? 5.508 7.273 6.758 1.00 91.81 100 ILE A CA 1
ATOM 770 C C . ILE A 1 100 ? 5.955 6.077 7.615 1.00 91.81 100 ILE A C 1
ATOM 772 O O . ILE A 1 100 ? 5.138 5.450 8.292 1.00 91.81 100 ILE A O 1
ATOM 776 N N . ALA A 1 101 ? 7.254 5.761 7.612 1.00 90.56 101 ALA A N 1
ATOM 777 C CA . ALA A 1 101 ? 7.806 4.634 8.360 1.00 90.56 101 ALA A CA 1
ATOM 778 C C . ALA A 1 101 ? 7.545 4.765 9.863 1.00 90.56 101 ALA A C 1
ATOM 780 O O . ALA A 1 101 ? 7.156 3.793 10.509 1.00 90.56 101 ALA A O 1
ATOM 781 N N . LEU A 1 102 ? 7.750 5.967 10.410 1.00 90.81 102 LEU A N 1
ATOM 782 C CA . LEU A 1 102 ? 7.531 6.252 11.821 1.00 90.81 102 LEU A CA 1
ATOM 783 C C . LEU A 1 102 ? 6.058 6.067 12.195 1.00 90.81 102 LEU A C 1
ATOM 785 O O . LEU A 1 102 ? 5.768 5.410 13.193 1.00 90.81 102 LEU A O 1
ATOM 789 N N . MET A 1 103 ? 5.138 6.588 11.376 1.00 91.31 103 MET A N 1
ATOM 790 C CA . MET A 1 103 ? 3.699 6.456 11.608 1.00 91.31 103 MET A CA 1
ATOM 791 C C . MET A 1 103 ? 3.280 4.986 11.706 1.00 91.31 103 MET A C 1
ATOM 793 O O . MET A 1 103 ? 2.654 4.593 12.688 1.00 91.31 103 MET A O 1
ATOM 797 N N . VAL A 1 104 ? 3.683 4.163 10.734 1.00 91.12 104 VAL A N 1
ATOM 798 C CA . VAL A 1 104 ? 3.318 2.739 10.672 1.00 91.12 104 VAL A CA 1
ATOM 799 C C . VAL A 1 104 ? 3.963 1.943 11.802 1.00 91.12 104 VAL A C 1
ATOM 801 O O . VAL A 1 104 ? 3.295 1.157 12.473 1.00 91.12 104 VAL A O 1
ATOM 804 N N . PHE A 1 105 ? 5.253 2.166 12.054 1.00 90.12 105 PHE A N 1
ATOM 805 C CA . PHE A 1 105 ? 5.987 1.468 13.108 1.00 90.12 105 PHE A CA 1
ATOM 806 C C . PHE A 1 105 ? 5.401 1.747 14.501 1.00 90.12 105 PHE A C 1
ATOM 808 O O . PHE A 1 105 ? 5.342 0.857 15.352 1.00 90.12 105 PHE A O 1
ATOM 815 N N . CYS A 1 106 ? 4.933 2.976 14.732 1.00 90.56 106 CYS A N 1
ATOM 816 C CA . CYS A 1 106 ? 4.344 3.394 15.999 1.00 90.56 106 CYS A CA 1
ATOM 817 C C . CYS A 1 106 ? 2.866 3.011 16.171 1.00 90.56 106 CYS A C 1
ATOM 819 O O . CYS A 1 106 ? 2.319 3.267 17.250 1.00 90.56 106 CYS A O 1
ATOM 821 N N . LEU A 1 107 ? 2.217 2.388 15.178 1.00 90.31 107 LEU A N 1
ATOM 822 C CA . LEU A 1 107 ? 0.837 1.929 15.324 1.00 90.31 107 LEU A CA 1
ATOM 823 C C . LEU A 1 107 ? 0.727 0.939 16.489 1.00 90.31 107 LEU A C 1
ATOM 825 O O . LEU A 1 107 ? 1.465 -0.042 16.596 1.00 90.31 107 LEU A O 1
ATOM 829 N N . LYS A 1 108 ? -0.229 1.199 17.381 1.00 87.25 108 LYS A N 1
ATOM 830 C CA . LYS A 1 108 ? -0.553 0.320 18.506 1.00 87.25 108 LYS A CA 1
ATOM 831 C C . LYS A 1 108 ? -1.908 -0.346 18.277 1.00 87.25 108 LYS A C 1
ATOM 833 O O . LYS A 1 108 ? -2.801 0.282 17.705 1.00 87.25 108 LYS A O 1
ATOM 838 N N . PRO A 1 109 ? -2.109 -1.586 18.741 1.00 81.94 109 PRO A N 1
ATOM 839 C CA . PRO A 1 109 ? -3.438 -2.180 18.773 1.00 81.94 109 PRO A CA 1
ATOM 840 C C . PRO A 1 109 ? -4.361 -1.359 19.681 1.00 81.94 109 PRO A C 1
ATOM 842 O O . PRO A 1 109 ? -4.104 -1.213 20.875 1.00 81.94 109 PRO A O 1
ATOM 845 N N . GLU A 1 110 ? -5.445 -0.827 19.121 1.00 89.25 110 GLU A N 1
ATOM 846 C CA . GLU A 1 110 ? -6.463 -0.064 19.855 1.00 89.25 110 GLU A CA 1
ATOM 847 C C . GLU A 1 110 ? -7.875 -0.549 19.473 1.00 89.25 110 GLU A C 1
ATOM 849 O O . GLU A 1 110 ? -8.696 0.234 18.995 1.00 89.25 110 GLU A O 1
ATOM 854 N N . PRO A 1 111 ? -8.203 -1.837 19.685 1.00 88.25 111 PRO A N 1
ATOM 855 C CA . PRO A 1 111 ? -9.410 -2.459 19.129 1.00 88.25 111 PRO A CA 1
ATOM 856 C C . PRO A 1 111 ? -10.721 -1.824 19.616 1.00 88.25 111 PRO A C 1
ATOM 858 O O . PRO A 1 111 ? -11.740 -1.909 18.943 1.00 88.25 111 PRO A O 1
ATOM 861 N N . LYS A 1 112 ? -10.714 -1.150 20.775 1.00 92.31 112 LYS A N 1
ATOM 862 C CA . LYS A 1 112 ? -11.895 -0.434 21.288 1.00 92.31 112 LYS A CA 1
ATOM 863 C C . LYS A 1 112 ? -12.207 0.845 20.512 1.00 92.31 112 LYS A C 1
ATOM 865 O O . LYS A 1 112 ? -13.368 1.224 20.424 1.00 92.31 112 LYS A O 1
ATOM 870 N N . LYS A 1 113 ? -11.174 1.534 20.025 1.00 93.44 113 LYS A N 1
ATOM 871 C CA . LYS A 1 113 ? -11.302 2.824 19.336 1.00 93.44 113 LYS A CA 1
ATOM 872 C C . LYS A 1 113 ? -11.286 2.644 17.820 1.00 93.44 113 LYS A C 1
ATOM 874 O O . LYS A 1 113 ? -12.034 3.312 17.120 1.00 93.44 113 LYS A O 1
ATOM 879 N N . TYR A 1 114 ? -10.467 1.709 17.347 1.00 94.00 114 TYR A N 1
ATOM 880 C CA . TYR A 1 114 ? -10.227 1.414 15.940 1.00 94.00 114 TYR A CA 1
ATOM 881 C C . TYR A 1 114 ? -10.319 -0.104 15.721 1.00 94.00 114 TYR A C 1
ATOM 883 O O . T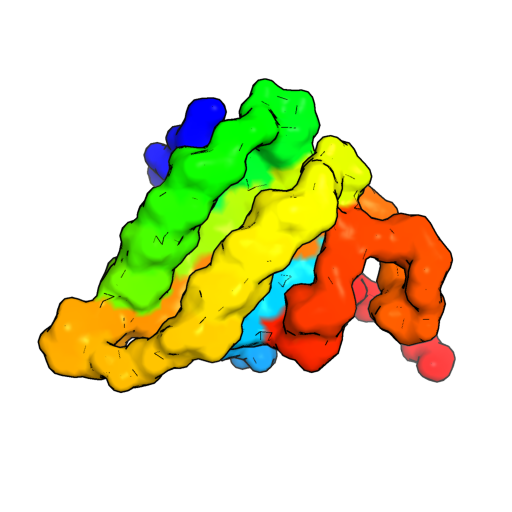YR A 1 114 ? -9.293 -0.780 15.594 1.00 94.00 114 TYR A O 1
ATOM 891 N N . PRO A 1 115 ? -11.539 -0.673 15.722 1.00 92.06 115 PRO A N 1
ATOM 892 C CA . PRO A 1 115 ? -11.750 -2.123 15.699 1.00 92.06 115 PRO A CA 1
ATOM 893 C C . PRO A 1 115 ? -11.225 -2.794 14.428 1.00 92.06 115 PRO A C 1
ATOM 895 O O . PRO A 1 115 ? -10.940 -3.982 14.441 1.00 92.06 115 PRO A O 1
ATOM 898 N N . ARG A 1 116 ? -11.071 -2.036 13.338 1.00 93.50 116 ARG A N 1
ATOM 899 C CA . ARG A 1 116 ? -10.637 -2.549 12.034 1.00 93.50 116 ARG A CA 1
ATOM 900 C C . ARG A 1 116 ? -9.166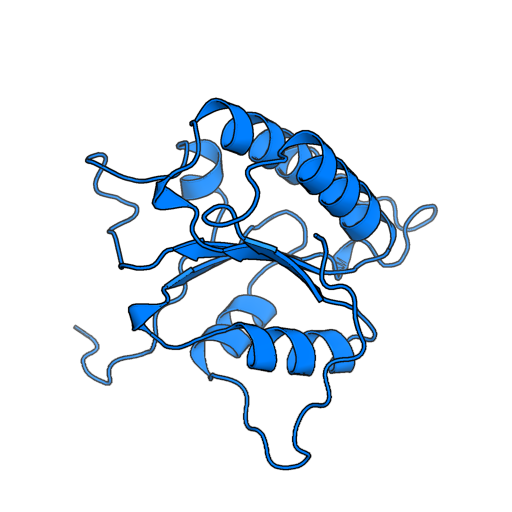 -2.277 11.713 1.00 93.50 116 ARG A C 1
ATOM 902 O O . ARG A 1 116 ? -8.703 -2.650 10.641 1.00 93.50 116 ARG A O 1
ATOM 909 N N . ARG A 1 117 ? -8.401 -1.669 12.627 1.00 93.88 117 ARG A N 1
ATOM 910 C CA . ARG A 1 117 ? -6.987 -1.307 12.404 1.00 93.88 117 ARG A CA 1
ATOM 911 C C . ARG A 1 117 ? -6.119 -2.487 11.958 1.00 93.88 117 ARG A C 1
ATOM 913 O O . ARG A 1 117 ? -5.177 -2.301 11.203 1.00 93.88 117 ARG A O 1
ATOM 920 N N . GLU A 1 118 ? -6.419 -3.701 12.403 1.00 92.06 118 GLU A N 1
ATOM 921 C CA . GLU A 1 118 ? -5.697 -4.919 12.006 1.00 92.06 118 GLU A CA 1
ATOM 922 C C . GLU A 1 118 ? -5.804 -5.262 10.508 1.00 92.06 118 GLU A C 1
ATOM 924 O O . GLU A 1 118 ? -4.919 -5.931 9.968 1.00 92.06 118 GLU A O 1
ATOM 929 N N . PHE A 1 119 ? -6.833 -4.761 9.817 1.00 94.19 119 PHE A N 1
ATOM 930 C CA . PHE A 1 119 ? -7.010 -4.923 8.371 1.00 94.19 119 PHE A CA 1
ATOM 931 C C . PHE A 1 119 ? -6.244 -3.888 7.552 1.00 94.19 119 PHE A C 1
ATOM 933 O O . PHE A 1 119 ? -6.065 -4.103 6.358 1.00 94.19 119 PHE A O 1
ATOM 940 N N . PHE A 1 120 ? -5.756 -2.807 8.170 1.00 96.12 120 PHE A N 1
ATOM 941 C CA . PHE A 1 120 ? -4.957 -1.793 7.484 1.00 96.12 120 PHE A CA 1
ATOM 942 C C . PHE A 1 120 ? -3.760 -2.439 6.781 1.00 96.12 120 PHE A C 1
ATOM 944 O O . PHE A 1 120 ? -3.087 -3.303 7.351 1.00 96.12 120 PHE A O 1
ATOM 951 N N . ARG A 1 121 ? -3.480 -2.015 5.550 1.00 96.62 121 ARG A N 1
ATOM 952 C CA . ARG A 1 121 ? -2.279 -2.404 4.806 1.00 96.62 121 ARG A CA 1
ATOM 953 C C . ARG A 1 121 ? -1.664 -1.164 4.179 1.00 96.62 121 ARG A C 1
ATOM 955 O O . ARG A 1 121 ? -2.364 -0.370 3.553 1.00 96.62 121 ARG A O 1
ATOM 962 N N . LEU A 1 122 ? -0.348 -1.032 4.313 1.00 96.94 122 LEU A N 1
ATOM 963 C CA . LEU A 1 122 ? 0.435 -0.062 3.559 1.00 96.94 122 LEU A CA 1
ATOM 964 C C . LEU A 1 122 ? 1.213 -0.794 2.473 1.00 96.94 122 LEU A C 1
ATOM 966 O O . LEU A 1 122 ? 1.965 -1.722 2.768 1.00 96.94 122 LEU A O 1
ATOM 970 N N . ILE A 1 123 ? 1.040 -0.366 1.231 1.00 97.12 123 ILE A N 1
ATOM 971 C CA . ILE A 1 123 ? 1.657 -0.979 0.067 1.00 97.12 123 ILE A CA 1
ATOM 972 C C . ILE A 1 123 ? 2.466 0.078 -0.677 1.00 97.12 123 ILE A C 1
ATOM 974 O O . ILE A 1 123 ? 1.950 1.130 -1.053 1.00 97.12 123 ILE A O 1
ATOM 978 N N . PHE A 1 124 ? 3.730 -0.230 -0.924 1.00 95.38 124 PHE A N 1
ATOM 979 C CA . PHE A 1 124 ? 4.593 0.504 -1.830 1.00 95.38 124 PHE A CA 1
ATOM 980 C C . PHE A 1 124 ? 4.753 -0.289 -3.120 1.00 95.38 124 PHE A C 1
ATOM 982 O O . PHE A 1 124 ? 5.000 -1.493 -3.082 1.00 95.38 124 PHE A O 1
ATOM 989 N N . CYS A 1 125 ? 4.665 0.382 -4.259 1.00 93.69 125 CYS A N 1
ATOM 990 C CA . CYS A 1 125 ? 4.963 -0.207 -5.551 1.00 93.69 125 CYS A CA 1
ATOM 991 C C . CYS A 1 125 ? 6.068 0.594 -6.236 1.00 93.69 125 CYS A C 1
ATOM 993 O O . CYS A 1 125 ? 5.924 1.786 -6.528 1.00 93.69 125 CYS A O 1
ATOM 995 N N . VAL A 1 126 ? 7.182 -0.079 -6.495 1.00 91.12 126 VAL A N 1
ATOM 996 C CA . VAL A 1 126 ? 8.309 0.450 -7.271 1.00 91.12 126 VAL A CA 1
ATOM 997 C C . VAL A 1 126 ? 8.285 -0.131 -8.676 1.00 91.12 126 VAL A C 1
ATOM 999 O O . VAL A 1 126 ? 7.783 -1.229 -8.877 1.00 91.12 126 VAL A O 1
ATOM 1002 N N . GLU A 1 127 ? 8.827 0.576 -9.663 1.00 87.56 127 GLU A N 1
ATOM 1003 C CA . GLU A 1 127 ? 8.807 0.089 -11.050 1.00 87.56 127 GLU A CA 1
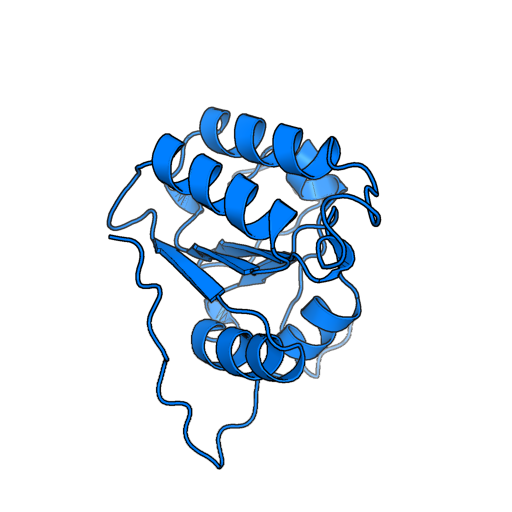ATOM 1004 C C . GLU A 1 127 ? 9.661 -1.171 -11.244 1.00 87.56 127 GLU A C 1
ATOM 1006 O O . GLU A 1 127 ? 9.208 -2.136 -11.858 1.00 87.56 127 GLU A O 1
ATOM 1011 N N . LYS A 1 128 ? 10.884 -1.163 -10.701 1.00 87.56 128 LYS A N 1
ATOM 1012 C CA . LYS A 1 128 ? 11.886 -2.220 -10.881 1.00 87.56 128 LYS A CA 1
ATOM 1013 C C . LYS A 1 128 ? 12.219 -2.908 -9.576 1.00 87.56 128 LYS A C 1
ATOM 1015 O O . LYS A 1 128 ? 12.234 -2.272 -8.519 1.00 87.56 128 LYS A O 1
ATOM 1020 N N . ALA A 1 129 ? 12.551 -4.189 -9.671 1.00 87.75 129 ALA A N 1
ATOM 1021 C CA . ALA A 1 129 ? 13.051 -4.909 -8.522 1.00 87.75 129 ALA A CA 1
ATOM 1022 C C . ALA A 1 129 ? 14.436 -4.463 -8.084 1.00 87.75 129 ALA A C 1
ATOM 1024 O O . ALA A 1 129 ? 15.305 -4.132 -8.889 1.00 87.75 129 ALA A O 1
ATOM 1025 N N . PHE A 1 130 ? 14.622 -4.509 -6.773 1.00 86.00 130 PHE A N 1
ATOM 1026 C CA . PHE A 1 130 ? 15.894 -4.298 -6.113 1.00 86.00 130 PHE A CA 1
ATOM 1027 C C . PHE A 1 130 ? 16.057 -5.345 -5.014 1.00 86.00 130 PHE A C 1
ATOM 1029 O O . PHE A 1 130 ? 15.080 -5.905 -4.506 1.00 86.00 130 PHE A O 1
ATOM 1036 N N . ASP A 1 131 ? 17.308 -5.610 -4.670 1.00 77.75 131 ASP A N 1
ATOM 1037 C CA . ASP A 1 131 ? 17.664 -6.476 -3.558 1.00 77.75 131 ASP A CA 1
ATOM 1038 C C . ASP A 1 131 ? 17.631 -5.652 -2.265 1.00 77.75 131 ASP A C 1
ATOM 1040 O O . ASP A 1 131 ? 18.312 -4.633 -2.163 1.00 77.75 131 ASP A O 1
ATOM 1044 N N . ILE A 1 132 ? 16.817 -6.072 -1.291 1.00 74.62 132 ILE A N 1
ATOM 1045 C CA . ILE A 1 132 ? 16.695 -5.388 0.006 1.00 74.62 132 ILE A CA 1
ATOM 1046 C C . ILE A 1 132 ? 18.034 -5.389 0.761 1.00 74.62 132 ILE A C 1
ATOM 1048 O O . ILE A 1 132 ? 18.289 -4.466 1.538 1.00 74.62 132 ILE A O 1
ATOM 1052 N N . ASP A 1 133 ? 18.895 -6.380 0.515 1.00 71.94 133 ASP A N 1
ATOM 1053 C CA . ASP A 1 133 ? 20.186 -6.518 1.187 1.00 71.94 133 ASP A CA 1
ATOM 1054 C C . ASP A 1 133 ? 21.295 -5.668 0.533 1.00 71.94 133 ASP A C 1
ATOM 1056 O O . ASP A 1 133 ? 22.365 -5.470 1.119 1.00 71.94 133 ASP A O 1
ATOM 1060 N N . GLN A 1 134 ? 21.054 -5.108 -0.660 1.00 68.88 134 GLN A N 1
ATOM 1061 C CA . GLN A 1 134 ? 22.027 -4.279 -1.375 1.00 68.88 134 GLN A CA 1
ATOM 1062 C C . GLN A 1 134 ? 21.804 -2.790 -1.101 1.00 68.88 134 GLN A C 1
ATOM 1064 O O . GLN A 1 134 ? 20.946 -2.161 -1.692 1.00 68.88 134 GLN A O 1
ATOM 1069 N N . ASN A 1 135 ? 22.642 -2.173 -0.265 1.00 61.22 135 ASN A N 1
ATOM 1070 C CA . ASN A 1 135 ? 22.505 -0.766 0.165 1.00 61.22 135 ASN A CA 1
ATOM 1071 C C . ASN A 1 135 ? 22.663 0.320 -0.932 1.00 61.22 135 ASN A C 1
ATOM 1073 O O . ASN A 1 135 ? 22.772 1.500 -0.594 1.00 61.22 135 ASN A O 1
ATOM 1077 N N . VAL A 1 136 ? 22.731 -0.031 -2.217 1.00 63.62 136 VAL A N 1
ATOM 1078 C CA . VAL A 1 136 ? 22.992 0.918 -3.310 1.00 63.62 136 VAL A CA 1
ATOM 1079 C C . VAL A 1 136 ? 21.690 1.202 -4.060 1.00 63.62 136 VAL A C 1
ATOM 1081 O O . VAL A 1 136 ? 21.011 0.278 -4.490 1.00 63.62 136 VAL A O 1
ATOM 1084 N N . ASP A 1 137 ? 21.347 2.485 -4.196 1.00 68.88 137 ASP A N 1
ATOM 1085 C CA . ASP A 1 137 ? 20.212 2.997 -4.983 1.00 68.88 137 ASP A CA 1
ATOM 1086 C C . ASP A 1 137 ? 18.807 2.481 -4.593 1.00 68.88 137 ASP A C 1
ATOM 1088 O O . ASP A 1 137 ? 17.871 2.530 -5.393 1.00 68.88 137 ASP A O 1
ATOM 1092 N N . ILE A 1 138 ? 18.612 2.041 -3.342 1.00 78.56 138 ILE A N 1
ATOM 1093 C CA . ILE A 1 138 ? 17.282 1.659 -2.843 1.00 78.56 138 ILE A CA 1
ATOM 1094 C C . ILE A 1 138 ? 16.420 2.910 -2.564 1.00 78.56 138 ILE A C 1
ATOM 1096 O O . ILE A 1 138 ? 16.849 3.801 -1.823 1.00 78.56 138 ILE A O 1
ATOM 1100 N N . PRO A 1 139 ? 15.166 2.972 -3.058 1.00 81.44 139 PRO A N 1
ATOM 1101 C CA . PRO A 1 139 ? 14.287 4.131 -2.864 1.00 81.44 139 PRO A CA 1
ATOM 1102 C C . PRO A 1 139 ? 13.770 4.335 -1.430 1.00 81.44 139 PRO A C 1
ATOM 1104 O O . PRO A 1 139 ? 13.174 5.371 -1.141 1.00 81.44 139 PRO A O 1
ATOM 1107 N N . PHE A 1 140 ? 13.995 3.388 -0.515 1.00 88.25 140 PHE A N 1
ATOM 1108 C CA . PHE A 1 140 ? 13.421 3.414 0.833 1.00 88.25 140 PHE A CA 1
ATOM 1109 C C . PHE A 1 140 ? 14.472 3.539 1.943 1.00 88.25 140 PHE A C 1
ATOM 1111 O O . PHE A 1 140 ? 15.576 3.008 1.823 1.00 88.25 140 PHE A O 1
ATOM 1118 N N . PRO A 1 141 ? 14.120 4.171 3.076 1.00 88.00 141 PRO A N 1
ATOM 1119 C CA . PRO A 1 141 ? 14.967 4.195 4.257 1.00 88.00 141 PRO A CA 1
ATOM 1120 C C . PRO A 1 141 ? 15.064 2.801 4.909 1.00 88.00 141 PRO A C 1
ATOM 1122 O O . PRO A 1 141 ? 14.112 2.015 4.836 1.00 88.00 141 PRO A O 1
ATOM 1125 N N . PRO A 1 142 ? 16.146 2.513 5.665 1.00 88.00 142 PRO A N 1
ATOM 1126 C CA . PRO A 1 142 ? 16.368 1.205 6.291 1.00 88.00 142 PRO A CA 1
ATOM 1127 C C . PRO A 1 142 ? 15.227 0.702 7.183 1.00 88.00 142 PRO A C 1
ATOM 1129 O O . PRO A 1 14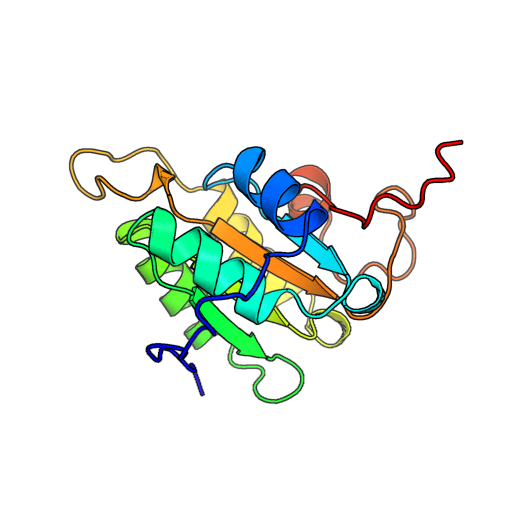2 ? 15.031 -0.504 7.300 1.00 88.00 142 PRO A O 1
ATOM 1132 N N . LEU A 1 143 ? 14.476 1.606 7.823 1.00 88.31 143 LEU A N 1
ATOM 1133 C CA . LEU A 1 143 ? 13.347 1.229 8.678 1.00 88.31 143 LEU A CA 1
ATOM 1134 C C . LEU A 1 143 ? 12.211 0.575 7.878 1.00 88.31 143 LEU A C 1
ATOM 1136 O O . LEU A 1 143 ? 11.663 -0.421 8.335 1.00 88.31 143 LEU A O 1
ATOM 1140 N N . ILE A 1 144 ? 11.891 1.094 6.685 1.00 90.69 144 ILE A N 1
ATOM 1141 C CA . ILE A 1 144 ? 10.902 0.465 5.797 1.00 90.69 144 ILE A CA 1
ATOM 1142 C C . ILE A 1 144 ? 11.435 -0.881 5.338 1.00 90.69 144 ILE A C 1
ATOM 1144 O O . ILE A 1 144 ? 10.753 -1.880 5.517 1.00 90.69 144 ILE A O 1
ATOM 1148 N N . LEU A 1 145 ? 12.667 -0.928 4.837 1.00 90.12 145 LEU A N 1
ATOM 1149 C CA . LEU A 1 145 ? 13.258 -2.158 4.312 1.00 90.12 145 LEU A CA 1
ATOM 1150 C C . LEU A 1 145 ? 13.246 -3.309 5.322 1.00 90.12 145 LEU A C 1
ATOM 1152 O O . LEU A 1 145 ? 12.820 -4.409 4.993 1.00 90.12 145 LEU A O 1
ATOM 1156 N N . LYS A 1 146 ? 13.645 -3.043 6.569 1.00 89.06 146 LYS A N 1
ATOM 1157 C CA . LYS A 1 146 ? 13.713 -4.066 7.625 1.00 89.06 146 LYS A CA 1
ATOM 1158 C C . LYS A 1 146 ? 12.356 -4.489 8.178 1.00 89.06 146 LYS A C 1
ATOM 1160 O O . LYS A 1 146 ? 12.268 -5.544 8.795 1.00 89.06 146 LYS A O 1
ATOM 1165 N N . ASN A 1 147 ? 11.335 -3.652 8.026 1.00 90.50 147 ASN A N 1
ATOM 1166 C CA . ASN A 1 147 ? 10.006 -3.887 8.585 1.00 90.50 147 ASN A CA 1
ATOM 1167 C C . ASN A 1 147 ? 8.967 -4.245 7.511 1.00 90.50 147 ASN A C 1
ATOM 1169 O O . ASN A 1 147 ? 7.788 -4.369 7.826 1.00 90.50 147 ASN A O 1
ATOM 1173 N N . SER A 1 148 ? 9.387 -4.384 6.252 1.00 92.94 148 SER A N 1
ATOM 1174 C CA . SER A 1 148 ? 8.505 -4.695 5.128 1.00 92.94 148 SER A CA 1
ATOM 1175 C C . SER A 1 148 ? 8.725 -6.106 4.614 1.00 92.94 148 SER A C 1
ATOM 1177 O O . SER A 1 148 ? 9.782 -6.703 4.805 1.00 92.94 148 SER A O 1
ATOM 1179 N N . ILE A 1 149 ? 7.739 -6.606 3.878 1.00 92.94 149 ILE A N 1
ATOM 1180 C CA . ILE A 1 149 ? 7.903 -7.785 3.032 1.00 92.94 149 ILE A CA 1
ATOM 1181 C C . ILE A 1 149 ? 8.005 -7.345 1.569 1.00 92.94 149 ILE A C 1
ATOM 1183 O O . ILE A 1 149 ? 7.107 -6.682 1.054 1.00 92.94 149 ILE A O 1
ATOM 1187 N N . ALA A 1 150 ? 9.091 -7.707 0.883 1.00 92.75 150 ALA A N 1
ATOM 1188 C CA . ALA A 1 150 ? 9.144 -7.622 -0.576 1.00 92.75 150 ALA A CA 1
ATOM 1189 C C . ALA A 1 150 ? 8.536 -8.875 -1.183 1.00 92.75 150 ALA A C 1
ATOM 1191 O O . ALA A 1 150 ? 8.866 -10.000 -0.803 1.00 92.75 150 ALA A O 1
ATOM 1192 N N . VAL A 1 151 ? 7.638 -8.680 -2.139 1.00 93.88 151 VAL A N 1
ATOM 1193 C CA . VAL A 1 151 ? 6.845 -9.769 -2.688 1.00 93.88 151 VAL A CA 1
ATOM 1194 C C . VAL A 1 151 ? 7.034 -9.810 -4.192 1.00 93.88 151 VAL A C 1
ATOM 1196 O O . VAL A 1 151 ? 6.562 -8.942 -4.917 1.00 93.88 151 VAL A O 1
ATOM 1199 N N . ARG A 1 152 ? 7.734 -10.850 -4.646 1.00 92.62 152 ARG A N 1
ATOM 1200 C CA . ARG A 1 152 ? 8.004 -11.111 -6.060 1.00 92.62 152 ARG A CA 1
ATOM 1201 C C . ARG A 1 152 ? 6.987 -12.056 -6.666 1.00 92.62 152 ARG A C 1
ATOM 1203 O O . ARG A 1 152 ? 6.504 -12.968 -5.982 1.00 92.62 152 ARG A O 1
ATOM 1210 N N . ARG A 1 153 ? 6.727 -11.925 -7.964 1.00 91.62 153 ARG A N 1
ATOM 1211 C CA . ARG A 1 153 ? 6.149 -13.036 -8.726 1.00 91.62 153 ARG A CA 1
ATOM 1212 C C . ARG A 1 153 ? 7.054 -14.255 -8.551 1.00 91.62 153 ARG A C 1
ATOM 1214 O O . ARG A 1 153 ? 8.265 -14.134 -8.679 1.00 91.62 153 ARG A O 1
ATOM 1221 N N . ALA A 1 154 ? 6.471 -15.409 -8.225 1.00 82.06 154 ALA A N 1
ATOM 1222 C CA . ALA A 1 154 ? 7.222 -16.653 -8.278 1.00 82.06 154 ALA A CA 1
ATOM 1223 C C . ALA A 1 154 ? 7.521 -16.920 -9.753 1.00 82.06 154 ALA A C 1
ATOM 1225 O O . ALA A 1 154 ? 6.640 -17.306 -10.520 1.00 82.06 154 ALA A O 1
ATOM 1226 N N . ASP A 1 155 ? 8.740 -16.638 -10.180 1.00 63.75 155 ASP A N 1
ATOM 1227 C CA . ASP A 1 155 ? 9.280 -17.312 -11.334 1.00 63.75 155 ASP A CA 1
ATOM 1228 C C . ASP A 1 155 ? 9.441 -18.782 -10.928 1.00 63.75 155 ASP A C 1
ATOM 1230 O O . ASP A 1 155 ? 9.949 -19.107 -9.860 1.00 63.75 155 ASP A O 1
ATOM 1234 N N . GLY A 1 156 ? 8.978 -19.716 -11.755 1.00 49.50 156 GLY A N 1
ATOM 1235 C CA . GLY A 1 156 ? 9.203 -21.147 -11.507 1.00 49.50 156 GLY A CA 1
ATOM 1236 C C . GLY A 1 156 ? 10.692 -21.529 -11.400 1.00 49.50 156 GLY A C 1
ATOM 1237 O O . GLY A 1 156 ? 11.008 -22.693 -11.176 1.00 49.50 156 GLY A O 1
ATOM 1238 N N . SER A 1 157 ? 11.607 -20.572 -11.560 1.00 42.88 157 SER A N 1
ATOM 1239 C CA . SER A 1 157 ? 13.023 -20.630 -11.218 1.00 42.88 157 SER A CA 1
ATOM 1240 C C . SER A 1 157 ? 13.268 -20.273 -9.752 1.00 42.88 157 SER A C 1
ATOM 1242 O O . SER A 1 157 ? 14.000 -19.340 -9.435 1.00 42.88 157 SER A O 1
ATOM 1244 N N . GLY A 1 158 ? 12.744 -21.095 -8.843 1.00 37.06 158 GLY A N 1
ATOM 1245 C CA . GLY A 1 158 ? 13.399 -21.233 -7.546 1.00 37.06 158 GLY A CA 1
ATOM 1246 C C . GLY A 1 158 ? 14.852 -21.653 -7.785 1.00 37.06 158 GLY A C 1
ATOM 1247 O O . GLY A 1 158 ? 15.102 -22.715 -8.361 1.00 37.06 158 GLY A O 1
ATOM 1248 N N . LYS A 1 159 ? 15.801 -20.803 -7.399 1.00 33.59 159 LYS A N 1
ATOM 1249 C CA . LYS A 1 159 ? 17.165 -21.228 -7.085 1.00 33.59 159 LYS A CA 1
ATOM 1250 C C . LYS A 1 159 ? 17.320 -21.264 -5.578 1.00 33.59 159 LYS A C 1
ATOM 1252 O O . LYS A 1 159 ? 16.843 -20.307 -4.933 1.00 33.59 159 LYS A O 1
#

Secondary structure (DSSP, 8-state):
--B-------TTPPPPHHHHHHHHH--TTS-EEEEGGG---HHHHHHHHHHTT--EEEEETTT---HHHHHHHHHHHHHHT-EEEEE-GGGS-HHHHHHHHHHHHT----TTT-TTGGG-EEEEEESS---TT--SS-SS-HHHHHHSEE-----S---

pLDDT: mean 86.7, std 13.03, range [33.59, 97.12]

InterPro domains:
  IPR027417 P-loop containing nucleoside triphosphate hydrolase [G3DSA:3.40.50.300] (16-152)

Foldseek 3Di:
DWPFDLDDQPPPDDAQPLLVVQLVPDWQLAAEEEACVQPDRVSNLQVVCVVVVATETEAECVVDVPLVVLVVVSVVCLQALHEYEYEALLPHDQVSQVSVLVVSNPDDDDCVRRVNNGNYYYYYYHHDDDDLPDPPSDSYDVSNSVRYHYTHRDDVPDD

Sequence (159 aa):
MAQGGVVEIPPDFVPLEHVQRGMKNADCRTPVILFGEDGDPYLSLCKIARETDSAVWYFDFATTQDVEHTLGYIEIGSNNGDWVLIMNCGGVGQQAFRDIALMVFCLKPEPKKYPRREFFRLIFCVEKAFDIDQNVDIPFPPLILKNSIAVRRADGSGK